Protein AF-A0A2M7BVE8-F1 (afdb_monomer)

Radius of gyration: 19.17 Å; Cα contacts (8 Å, |Δi|>4): 127; chains: 1; bounding box: 51×28×56 Å

Solvent-accessible surface area (backbone atoms only — not comparable to full-atom values): 8759 Å² total; per-residue (Å²): 106,73,66,56,52,38,54,80,71,64,69,61,58,61,70,46,79,44,84,39,74,42,45,89,81,48,66,81,43,46,50,38,41,102,54,90,64,41,73,49,75,43,73,74,51,83,72,73,92,52,62,68,60,46,51,49,52,51,44,51,51,53,50,51,34,49,74,70,66,50,56,73,62,78,89,48,74,38,80,62,52,72,66,64,45,48,72,75,34,61,54,66,66,50,48,55,52,27,62,77,67,55,34,77,82,77,46,80,55,70,64,74,72,26,40,73,83,75,80,85,73,81,57,64,65,61,52,51,53,49,58,71,67,57,71,73,77,83,82,130

Secondary structure (DSSP, 8-state):
-HHHHHHHHH---PEEEEEEPPPSS-TTSTT--SSS-EEEEEE-PPP-S-HHHHHHHHHHHHHHHHHTT----TTSPB-S-HHHHHHHTTHHHHHHHHHHTTHHHHS--HHHHHB--------HHHHHHHHHH-------

Structure (mmCIF, N/CA/C/O backbone):
data_AF-A0A2M7BVE8-F1
#
_entry.id   AF-A0A2M7BVE8-F1
#
loop_
_atom_site.group_PDB
_atom_site.id
_atom_site.type_symbol
_atom_site.label_atom_id
_atom_site.label_alt_id
_atom_site.label_comp_id
_atom_site.label_asym_id
_atom_site.label_entity_id
_atom_site.label_seq_id
_atom_site.pdbx_PDB_ins_code
_atom_site.Cartn_x
_atom_site.Cartn_y
_atom_site.Cartn_z
_atom_site.occupancy
_atom_site.B_iso_or_equiv
_atom_site.auth_seq_id
_atom_site.auth_comp_id
_atom_site.auth_asym_id
_atom_site.auth_atom_id
_atom_site.pdbx_PDB_model_num
ATOM 1 N N . MET A 1 1 ? 14.992 -9.827 0.006 1.00 86.44 1 MET A N 1
ATOM 2 C CA . MET A 1 1 ? 14.492 -8.505 0.464 1.00 86.44 1 MET A CA 1
ATOM 3 C C . MET A 1 1 ? 13.833 -7.796 -0.721 1.00 86.44 1 MET A C 1
ATOM 5 O O . MET A 1 1 ? 14.126 -8.174 -1.848 1.00 86.44 1 MET A O 1
ATOM 9 N N . LEU A 1 2 ? 12.948 -6.812 -0.510 1.00 92.75 2 LEU A N 1
ATOM 10 C CA . LEU A 1 2 ? 12.303 -6.084 -1.619 1.00 92.75 2 LEU A CA 1
ATOM 11 C C . LEU A 1 2 ? 13.318 -5.343 -2.509 1.00 92.75 2 LEU A C 1
ATOM 13 O O . LEU A 1 2 ? 13.160 -5.334 -3.722 1.00 92.75 2 LEU A O 1
ATOM 17 N N . SER A 1 3 ? 14.375 -4.773 -1.923 1.00 92.69 3 SER A N 1
ATOM 18 C CA . SER A 1 3 ? 15.455 -4.109 -2.666 1.00 92.69 3 SER A CA 1
ATOM 19 C C . SER A 1 3 ? 16.164 -5.052 -3.640 1.00 92.69 3 SER A C 1
ATOM 21 O O . SER A 1 3 ? 16.310 -4.689 -4.799 1.00 92.69 3 SER A O 1
ATOM 23 N N . SER A 1 4 ? 16.522 -6.268 -3.206 1.00 93.44 4 SER A N 1
ATOM 24 C CA . SER A 1 4 ? 17.124 -7.291 -4.077 1.00 93.44 4 SER A CA 1
ATOM 25 C C . SER A 1 4 ? 16.207 -7.637 -5.246 1.00 93.44 4 SER A C 1
ATOM 27 O O . SER A 1 4 ? 16.635 -7.618 -6.385 1.00 93.44 4 SER A O 1
ATOM 29 N N . PHE A 1 5 ? 14.910 -7.840 -4.985 1.00 95.44 5 PHE A N 1
ATOM 30 C CA . PHE A 1 5 ? 13.943 -8.095 -6.054 1.00 95.44 5 PHE A CA 1
ATOM 31 C C . PHE A 1 5 ? 13.901 -6.953 -7.078 1.00 95.44 5 PHE A C 1
ATOM 33 O O . PHE A 1 5 ? 13.881 -7.208 -8.278 1.00 95.44 5 PHE A O 1
ATOM 40 N N . ILE A 1 6 ? 13.888 -5.696 -6.622 1.00 94.81 6 ILE A N 1
ATOM 41 C CA . ILE A 1 6 ? 13.876 -4.535 -7.521 1.00 94.81 6 ILE A CA 1
ATOM 42 C C . ILE A 1 6 ? 15.168 -4.463 -8.341 1.00 94.81 6 ILE A C 1
ATOM 44 O O . ILE A 1 6 ? 15.092 -4.138 -9.529 1.00 94.81 6 ILE A O 1
ATOM 48 N N . ASP A 1 7 ? 16.317 -4.757 -7.728 1.00 94.31 7 ASP A N 1
ATOM 49 C CA . ASP A 1 7 ? 17.598 -4.827 -8.428 1.00 94.31 7 ASP A CA 1
ATOM 50 C C . ASP A 1 7 ? 17.572 -5.918 -9.496 1.00 94.31 7 ASP A C 1
ATOM 52 O O . ASP A 1 7 ? 17.745 -5.601 -10.663 1.00 94.31 7 ASP A O 1
ATOM 56 N N . ASP A 1 8 ? 17.225 -7.152 -9.131 1.00 95.19 8 ASP A N 1
ATOM 57 C CA . ASP A 1 8 ? 17.286 -8.324 -10.012 1.00 95.19 8 ASP A CA 1
ATOM 58 C C . ASP A 1 8 ? 16.286 -8.275 -11.179 1.00 95.19 8 ASP A C 1
ATOM 60 O O . ASP A 1 8 ? 16.527 -8.867 -12.229 1.00 95.19 8 ASP A O 1
ATOM 64 N N . THR A 1 9 ? 15.133 -7.618 -10.999 1.00 93.00 9 THR A N 1
ATOM 65 C CA . THR A 1 9 ? 14.016 -7.706 -11.963 1.00 93.00 9 THR A CA 1
ATOM 66 C C . THR A 1 9 ? 13.715 -6.403 -12.691 1.00 93.00 9 THR A C 1
ATOM 68 O O . THR A 1 9 ? 13.403 -6.412 -13.883 1.00 93.00 9 THR A O 1
ATOM 71 N N . LEU A 1 10 ? 13.771 -5.264 -11.998 1.00 91.00 10 LEU A N 1
ATOM 72 C CA . LEU A 1 10 ? 13.302 -3.989 -12.544 1.00 91.00 10 LEU A CA 1
ATOM 73 C C . LEU A 1 10 ? 14.457 -3.054 -12.917 1.00 91.00 10 LEU A C 1
ATOM 75 O O . LEU A 1 10 ? 14.257 -2.161 -13.754 1.00 91.00 10 LEU A O 1
ATOM 79 N N . HIS A 1 11 ? 15.629 -3.217 -12.290 1.00 92.56 11 HIS A N 1
ATOM 80 C CA . HIS A 1 11 ? 16.801 -2.344 -12.420 1.00 92.56 11 HIS A CA 1
ATOM 81 C C . HIS A 1 11 ? 16.421 -0.848 -12.341 1.00 92.56 11 HIS A C 1
ATOM 83 O O . HIS A 1 11 ? 16.841 -0.005 -13.150 1.00 92.56 11 HIS A O 1
ATOM 89 N N . LYS A 1 12 ? 15.525 -0.506 -11.401 1.00 91.19 12 LYS A N 1
ATOM 90 C CA . LYS A 1 12 ? 14.996 0.855 -11.224 1.00 91.19 12 LYS A CA 1
ATOM 91 C C . LYS A 1 12 ? 15.671 1.548 -10.055 1.00 91.19 12 LYS A C 1
ATOM 93 O O . LYS A 1 12 ? 15.571 1.122 -8.915 1.00 91.19 12 LYS A O 1
ATOM 98 N N . TYR A 1 13 ? 16.263 2.691 -10.375 1.00 93.38 13 TYR A N 1
ATOM 99 C CA . TYR A 1 13 ? 17.031 3.519 -9.460 1.00 93.38 13 TYR A CA 1
ATOM 100 C C . TYR A 1 13 ? 16.726 5.001 -9.689 1.00 93.38 13 TYR A C 1
ATOM 102 O O . TYR A 1 13 ? 16.386 5.369 -10.822 1.00 93.38 13 TYR A O 1
ATOM 110 N N . PRO A 1 14 ? 16.875 5.859 -8.665 1.00 95.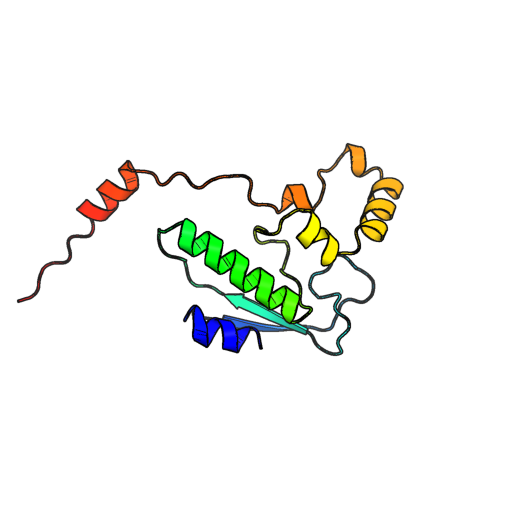06 14 PRO A N 1
ATOM 111 C CA . PRO A 1 14 ? 17.324 5.546 -7.299 1.00 95.06 14 PRO A CA 1
ATOM 112 C C . PRO A 1 14 ? 16.235 4.906 -6.415 1.00 95.06 14 PRO A C 1
ATOM 114 O O . PRO A 1 14 ? 15.041 5.021 -6.715 1.00 95.06 14 PRO A O 1
ATOM 117 N N . LEU A 1 15 ? 16.669 4.256 -5.323 1.00 95.00 15 LEU A N 1
ATOM 118 C CA . LEU A 1 15 ? 15.805 3.716 -4.266 1.00 95.00 15 LEU A CA 1
ATOM 119 C C . LEU A 1 15 ? 15.840 4.611 -3.017 1.00 95.00 15 LEU A C 1
ATOM 121 O O . LEU A 1 15 ? 16.912 4.999 -2.562 1.00 95.00 15 LEU A O 1
ATOM 125 N N . TRP A 1 16 ? 14.670 4.900 -2.447 1.00 94.38 16 TRP A N 1
ATOM 126 C CA . TRP A 1 16 ? 14.523 5.440 -1.092 1.00 94.38 16 TRP A CA 1
ATOM 127 C C . TRP A 1 16 ? 14.524 4.291 -0.095 1.00 94.38 16 TRP A C 1
ATOM 129 O O . TRP A 1 16 ? 13.766 3.343 -0.292 1.00 94.38 16 TRP A O 1
ATOM 139 N N . LEU A 1 17 ? 15.310 4.389 0.975 1.00 95.50 17 LEU A N 1
ATOM 140 C CA . LEU A 1 17 ? 15.314 3.431 2.078 1.00 95.50 17 LEU A CA 1
ATOM 14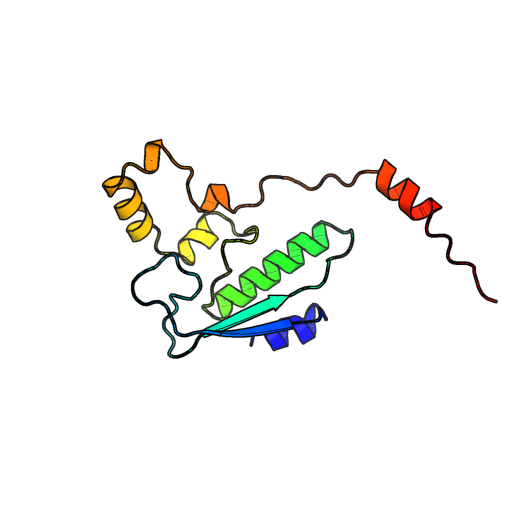1 C C . LEU A 1 17 ? 15.196 4.204 3.391 1.00 95.50 17 LEU A C 1
ATOM 143 O O . LEU A 1 17 ? 16.079 4.988 3.732 1.00 95.50 17 LEU A O 1
ATOM 147 N N . CYS A 1 18 ? 14.104 3.995 4.121 1.00 95.88 18 CYS A N 1
ATOM 148 C CA . CYS A 1 18 ? 13.857 4.659 5.396 1.00 95.88 18 CYS A CA 1
ATOM 149 C C . CYS A 1 18 ? 13.426 3.636 6.457 1.00 95.88 18 CYS A C 1
ATOM 151 O O . CYS A 1 18 ? 12.332 3.071 6.352 1.00 95.88 18 CYS A O 1
ATOM 153 N N . PRO A 1 19 ? 14.269 3.375 7.472 1.00 95.50 19 PRO A N 1
ATOM 154 C CA . PRO A 1 19 ? 13.882 2.572 8.621 1.00 95.50 19 PRO A CA 1
ATOM 155 C C . PRO A 1 19 ? 12.777 3.276 9.411 1.00 95.50 19 PRO A C 1
ATOM 157 O O . PRO A 1 19 ? 12.881 4.461 9.719 1.00 95.50 19 PRO A O 1
ATOM 160 N N . LEU A 1 20 ? 11.733 2.537 9.769 1.00 94.56 20 LEU A N 1
ATOM 161 C CA . LEU A 1 20 ? 10.587 3.023 10.525 1.00 94.56 20 LEU A CA 1
ATOM 162 C C . LEU A 1 20 ? 10.279 2.073 11.678 1.00 94.56 20 LEU A C 1
ATOM 164 O O . LEU A 1 20 ? 10.282 0.846 11.518 1.00 94.56 20 LEU A O 1
ATOM 168 N N . LEU A 1 21 ? 9.923 2.647 12.824 1.00 93.69 21 LEU A N 1
ATOM 169 C CA . LEU A 1 21 ? 9.293 1.882 13.891 1.00 93.69 21 LEU A CA 1
ATOM 170 C C . LEU A 1 21 ? 7.878 1.461 13.460 1.00 93.69 21 LEU A C 1
ATOM 172 O O . LEU A 1 21 ? 7.175 2.243 12.808 1.00 93.69 21 LEU A O 1
ATOM 176 N N . PRO A 1 22 ? 7.451 0.234 13.795 1.00 93.12 22 PRO A N 1
ATOM 177 C CA . PRO A 1 22 ? 6.122 -0.257 13.460 1.00 93.12 22 PRO A CA 1
ATOM 178 C C . PRO A 1 22 ? 5.033 0.527 14.207 1.00 93.12 22 PRO A C 1
ATOM 180 O O . PRO A 1 22 ? 5.164 0.841 15.395 1.00 93.12 22 PRO A O 1
ATOM 183 N N . ALA A 1 23 ? 3.924 0.811 13.527 1.00 91.19 23 ALA A N 1
ATOM 184 C CA . ALA A 1 23 ? 2.743 1.374 14.174 1.00 91.19 23 ALA A CA 1
ATOM 185 C C . ALA A 1 23 ? 2.020 0.296 15.000 1.00 91.19 23 ALA A C 1
ATOM 187 O O . ALA A 1 23 ? 1.904 -0.849 14.569 1.00 91.19 23 ALA A O 1
ATOM 188 N N . LYS A 1 24 ? 1.509 0.670 16.180 1.00 85.69 24 LYS A N 1
ATOM 189 C CA . LYS A 1 24 ? 0.845 -0.270 17.105 1.00 85.69 24 LYS A CA 1
ATOM 190 C C . LYS A 1 24 ? -0.683 -0.244 17.028 1.00 85.69 24 LYS A C 1
ATOM 192 O O . LYS A 1 24 ? -1.312 -1.289 17.127 1.00 85.69 24 LYS A O 1
ATOM 197 N N . ASN A 1 25 ? -1.269 0.941 16.849 1.00 84.62 25 ASN A N 1
ATOM 198 C CA . ASN A 1 25 ? -2.713 1.147 17.033 1.00 84.62 25 ASN A CA 1
ATOM 199 C C . ASN A 1 25 ? -3.475 1.408 15.726 1.00 84.62 25 ASN A C 1
ATOM 201 O O . ASN A 1 25 ? -4.681 1.182 15.668 1.00 84.62 25 ASN A O 1
ATOM 205 N N . ASP A 1 26 ? -2.790 1.880 14.683 1.00 87.25 26 ASP A N 1
ATOM 206 C CA . ASP A 1 26 ? -3.401 2.146 13.382 1.00 87.25 26 ASP A CA 1
ATOM 207 C C . ASP A 1 26 ? -3.244 0.929 12.469 1.00 87.25 26 ASP A C 1
ATOM 209 O O . ASP A 1 26 ? -2.239 0.787 11.770 1.00 87.25 26 ASP A O 1
ATOM 213 N N . LYS A 1 27 ? -4.244 0.042 12.479 1.00 90.81 27 LYS A N 1
ATOM 214 C CA . LYS A 1 27 ? -4.213 -1.206 11.704 1.00 90.81 27 LYS A CA 1
ATOM 215 C C . LYS A 1 27 ? -4.262 -0.993 10.191 1.00 90.81 27 LYS A C 1
ATOM 217 O O . LYS A 1 27 ? -3.891 -1.916 9.461 1.00 90.81 27 LYS A O 1
ATOM 222 N N . LEU A 1 28 ? -4.679 0.184 9.716 1.00 91.25 28 LEU A N 1
ATOM 223 C CA . LEU A 1 28 ? -4.613 0.547 8.297 1.00 91.25 28 LEU A CA 1
ATOM 224 C C . LEU A 1 28 ? -3.249 1.111 7.897 1.00 91.25 28 LEU A C 1
ATOM 226 O O . LEU A 1 28 ? -2.933 1.144 6.705 1.00 91.25 28 LEU A O 1
ATOM 230 N N . SER A 1 29 ? -2.422 1.516 8.863 1.00 91.88 29 SER A N 1
ATOM 231 C CA . SER A 1 29 ? -1.111 2.055 8.544 1.00 91.88 29 SER A CA 1
ATOM 232 C C . SER A 1 29 ? -0.243 1.015 7.811 1.00 91.88 29 SER A C 1
ATOM 234 O O . SER A 1 29 ? -0.158 -0.149 8.235 1.00 91.88 29 SER A O 1
ATOM 236 N N . PRO A 1 30 ? 0.465 1.407 6.734 1.00 91.94 30 PRO A N 1
ATOM 237 C CA . PRO 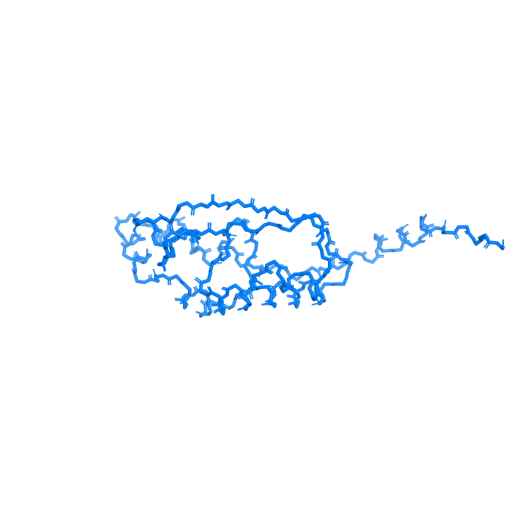A 1 30 ? 1.383 0.524 6.018 1.00 91.94 30 PRO A CA 1
ATOM 238 C C . PRO A 1 30 ? 2.529 -0.012 6.887 1.00 91.94 30 PRO A C 1
ATOM 240 O O . PRO A 1 30 ? 3.020 -1.105 6.633 1.00 91.94 30 PRO A O 1
ATOM 243 N N . ASN A 1 31 ? 2.944 0.715 7.930 1.00 93.12 31 ASN A N 1
ATOM 244 C CA . ASN A 1 31 ? 3.963 0.249 8.877 1.00 93.12 31 ASN A CA 1
ATOM 245 C C . ASN A 1 31 ? 3.377 -0.480 10.102 1.00 93.12 31 ASN A C 1
ATOM 247 O O . ASN A 1 31 ? 4.135 -0.819 11.008 1.00 93.12 31 ASN A O 1
ATOM 251 N N . CYS A 1 32 ? 2.065 -0.736 10.174 1.00 93.81 32 CYS A N 1
ATOM 252 C CA . CYS A 1 32 ? 1.487 -1.607 11.205 1.00 93.81 32 CYS A CA 1
ATOM 253 C C . CYS A 1 32 ? 1.723 -3.077 10.835 1.00 93.81 32 CYS A C 1
ATOM 255 O O . CYS A 1 32 ? 0.842 -3.785 10.353 1.00 93.81 32 CYS A O 1
ATOM 257 N N . ILE A 1 33 ? 2.973 -3.505 10.988 1.00 91.88 33 ILE A N 1
ATOM 258 C CA . ILE A 1 33 ? 3.464 -4.842 10.659 1.00 91.88 33 ILE A CA 1
ATOM 259 C C . ILE A 1 33 ? 4.060 -5.435 11.934 1.00 91.88 33 ILE A C 1
ATOM 261 O O . ILE A 1 33 ? 4.744 -4.737 12.682 1.00 91.88 33 ILE A O 1
ATOM 265 N N . ASN A 1 34 ? 3.822 -6.726 12.174 1.00 90.88 34 ASN A N 1
ATOM 266 C CA . ASN A 1 34 ? 4.378 -7.444 13.319 1.00 90.88 34 ASN A CA 1
ATOM 267 C C . ASN A 1 34 ? 5.884 -7.714 13.123 1.00 90.88 34 ASN A C 1
ATOM 269 O O . ASN A 1 34 ? 6.287 -8.789 12.681 1.00 90.88 34 ASN A O 1
ATOM 273 N N . SER A 1 35 ? 6.702 -6.700 13.390 1.00 91.50 35 SER A N 1
ATOM 274 C CA . SER A 1 35 ? 8.165 -6.710 13.310 1.00 91.50 35 SER A CA 1
ATOM 275 C C . SER A 1 35 ? 8.726 -5.724 14.335 1.00 91.50 35 SER A C 1
ATOM 277 O O . SER A 1 35 ? 8.009 -4.835 14.772 1.00 91.50 35 SER A O 1
ATOM 279 N N . ASN A 1 36 ? 10.010 -5.821 14.682 1.00 92.69 36 ASN A N 1
ATOM 280 C CA . ASN A 1 36 ? 10.684 -4.830 15.534 1.00 92.69 36 ASN A CA 1
ATOM 281 C C . ASN A 1 36 ? 11.144 -3.588 14.751 1.00 92.69 36 ASN A C 1
ATOM 283 O O . ASN A 1 36 ? 11.321 -2.515 15.322 1.00 92.69 36 ASN A O 1
ATOM 287 N N . LEU A 1 37 ? 11.331 -3.733 13.438 1.00 93.06 37 LEU A N 1
ATOM 288 C CA . LEU A 1 37 ? 11.748 -2.674 12.527 1.00 93.06 37 LEU A CA 1
ATOM 289 C C . LEU A 1 37 ? 11.102 -2.909 11.161 1.00 93.06 37 LEU A C 1
ATOM 291 O O . LEU A 1 37 ? 11.020 -4.043 10.684 1.00 93.06 37 LEU A O 1
ATOM 295 N N . THR A 1 38 ? 10.656 -1.838 10.520 1.00 93.69 38 THR A N 1
ATOM 296 C CA . THR A 1 38 ? 10.129 -1.870 9.151 1.00 93.69 38 THR A CA 1
ATOM 297 C C . THR A 1 38 ? 10.991 -0.991 8.254 1.00 93.69 38 THR A C 1
ATOM 299 O O . THR A 1 38 ? 11.607 -0.040 8.723 1.00 93.69 38 THR A O 1
ATOM 302 N N . MET A 1 39 ? 11.071 -1.313 6.964 1.00 94.94 39 MET A N 1
ATOM 303 C CA . MET A 1 39 ? 11.801 -0.510 5.983 1.00 94.94 39 MET A CA 1
ATOM 304 C C . MET A 1 39 ? 10.812 0.023 4.955 1.00 94.94 39 MET A C 1
ATOM 306 O O . MET A 1 39 ? 10.172 -0.755 4.246 1.00 94.94 39 MET A O 1
ATOM 310 N N . ASN A 1 40 ? 10.692 1.342 4.855 1.00 95.06 40 ASN A N 1
ATOM 311 C CA . ASN A 1 40 ? 9.988 1.976 3.755 1.00 95.06 40 ASN A CA 1
ATOM 312 C C . ASN A 1 40 ? 10.911 2.044 2.534 1.00 95.06 40 ASN A C 1
ATOM 314 O O . ASN A 1 40 ? 11.998 2.617 2.607 1.00 95.06 40 ASN A O 1
ATOM 318 N N . VAL A 1 41 ? 10.463 1.448 1.427 1.00 95.56 41 VAL A N 1
ATOM 319 C CA . VAL A 1 41 ? 11.201 1.401 0.162 1.00 95.56 41 VAL A CA 1
ATOM 320 C C . VAL A 1 41 ? 10.434 2.182 -0.900 1.00 95.56 41 VAL A C 1
ATOM 322 O O . VAL A 1 41 ? 9.275 1.871 -1.178 1.00 95.56 41 VAL A O 1
ATOM 325 N N . GLY A 1 42 ? 11.072 3.187 -1.496 1.00 94.12 42 GLY A N 1
ATOM 326 C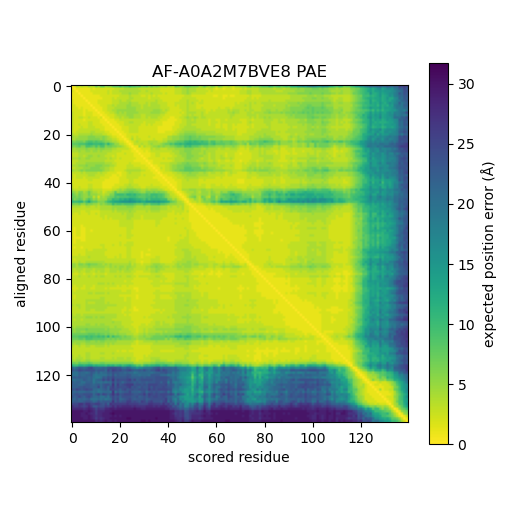 CA . GLY A 1 42 ? 10.512 3.991 -2.589 1.00 94.12 42 GLY A CA 1
ATOM 327 C C . GLY A 1 42 ? 11.313 3.835 -3.880 1.00 94.12 42 GLY A C 1
ATOM 328 O O . GLY A 1 42 ? 12.528 3.672 -3.837 1.00 94.12 42 GLY A O 1
ATOM 329 N N . ILE A 1 43 ? 10.641 3.897 -5.031 1.00 93.00 43 ILE A N 1
ATOM 330 C CA . ILE A 1 43 ? 11.255 3.768 -6.363 1.00 93.00 43 ILE A CA 1
ATOM 331 C C . ILE A 1 43 ? 10.941 5.042 -7.157 1.00 93.00 43 ILE A C 1
ATOM 333 O O . ILE A 1 43 ? 9.773 5.325 -7.412 1.00 93.00 43 ILE A O 1
ATOM 337 N N . TYR A 1 44 ? 11.958 5.805 -7.576 1.00 86.38 44 TYR A N 1
ATOM 338 C CA . TYR A 1 44 ? 11.757 7.127 -8.210 1.00 86.38 44 TYR A CA 1
ATOM 339 C C . TYR A 1 44 ? 11.827 7.142 -9.742 1.00 86.38 44 TYR A C 1
ATOM 341 O O . TYR A 1 44 ? 11.772 8.203 -10.366 1.00 86.38 44 TYR A O 1
ATOM 349 N N . LYS A 1 45 ? 11.964 5.983 -10.388 1.00 86.69 45 LYS A N 1
ATOM 350 C CA . LYS A 1 45 ? 12.139 5.923 -11.842 1.00 86.69 45 LYS A CA 1
ATOM 351 C C . LYS A 1 45 ? 10.807 5.784 -12.568 1.00 86.69 45 LYS A C 1
ATOM 353 O O . LYS A 1 45 ? 9.997 4.920 -12.245 1.00 86.69 45 LYS A O 1
ATOM 358 N N . LYS A 1 46 ? 10.623 6.585 -13.622 1.00 81.44 46 LYS A N 1
ATOM 359 C CA . LYS A 1 46 ? 9.489 6.434 -14.541 1.00 81.44 46 LYS A CA 1
ATOM 360 C C . LYS A 1 46 ? 9.530 5.058 -15.211 1.00 81.44 46 LYS A C 1
ATOM 362 O O . LYS A 1 46 ? 10.583 4.590 -15.659 1.00 81.44 46 LYS A O 1
ATOM 367 N N . PHE A 1 47 ? 8.366 4.432 -15.309 1.00 80.69 47 PHE A N 1
ATOM 368 C CA . PHE A 1 47 ? 8.169 3.312 -16.217 1.00 80.69 47 PHE A CA 1
ATOM 369 C C . PHE A 1 47 ? 7.998 3.841 -17.645 1.00 80.69 47 PHE A C 1
ATOM 371 O O . PHE A 1 47 ? 7.587 4.983 -17.848 1.00 80.69 47 PHE A O 1
ATOM 378 N N . GLY A 1 48 ? 8.401 3.035 -18.630 1.00 78.88 48 GLY A N 1
ATOM 379 C CA . GLY A 1 48 ? 8.260 3.394 -20.041 1.00 78.88 48 GLY A CA 1
ATOM 380 C C . GLY A 1 48 ? 6.792 3.488 -20.470 1.00 78.88 48 GLY A C 1
ATOM 381 O O . GLY A 1 48 ? 5.880 3.246 -19.687 1.00 78.88 48 GLY A O 1
ATOM 382 N N . HIS A 1 49 ? 6.557 3.794 -21.745 1.00 77.69 49 HIS A N 1
ATOM 383 C CA . HIS A 1 49 ? 5.207 4.024 -22.279 1.00 77.69 49 HIS A CA 1
ATOM 384 C C . HIS A 1 49 ? 4.346 2.755 -22.446 1.00 77.69 49 HIS A C 1
ATOM 386 O O . HIS A 1 49 ? 3.181 2.855 -22.824 1.00 77.69 49 HIS A O 1
ATOM 392 N N . ASN A 1 50 ? 4.889 1.562 -22.174 1.00 86.06 50 ASN A N 1
ATOM 393 C CA . ASN A 1 50 ? 4.132 0.315 -22.240 1.00 86.06 50 ASN A CA 1
ATOM 394 C C . ASN A 1 50 ? 3.316 0.117 -20.952 1.00 86.06 50 ASN A C 1
ATOM 396 O O . ASN A 1 50 ? 3.851 -0.258 -19.907 1.00 86.06 50 ASN A O 1
ATOM 400 N N . TYR A 1 51 ? 2.006 0.345 -21.058 1.00 84.75 51 TYR A N 1
ATOM 401 C CA . TYR A 1 51 ? 1.070 0.205 -19.946 1.00 84.75 51 TYR A CA 1
ATOM 402 C C . TYR A 1 51 ? 0.996 -1.221 -19.385 1.00 84.75 51 TYR A C 1
ATOM 404 O O . TYR A 1 51 ? 0.942 -1.377 -18.170 1.00 84.75 51 TYR A O 1
ATOM 412 N N . LEU A 1 52 ? 1.035 -2.257 -20.231 1.00 88.00 52 LEU A N 1
ATOM 413 C CA . LEU A 1 52 ? 0.957 -3.646 -19.766 1.00 88.00 52 LEU A CA 1
ATOM 414 C C . LEU A 1 52 ? 2.181 -4.020 -18.926 1.00 88.00 52 LEU A C 1
ATOM 416 O O . LEU A 1 52 ? 2.030 -4.599 -17.857 1.00 88.00 52 LEU A O 1
ATOM 420 N N . HIS A 1 53 ? 3.380 -3.609 -19.349 1.00 89.12 53 HIS A N 1
ATOM 421 C CA . HIS A 1 53 ? 4.591 -3.780 -18.538 1.00 89.12 53 HIS A CA 1
ATOM 422 C C . HIS A 1 53 ? 4.527 -2.995 -17.225 1.00 89.12 53 HIS A C 1
ATOM 424 O O . HIS A 1 53 ? 4.969 -3.488 -16.193 1.00 89.12 53 HIS A O 1
ATOM 430 N N . PHE A 1 54 ? 3.987 -1.774 -17.244 1.00 89.19 54 PHE A N 1
ATOM 431 C CA . PHE A 1 54 ? 3.817 -0.978 -16.028 1.00 89.19 54 PHE A CA 1
ATOM 432 C C . PHE A 1 54 ? 2.838 -1.628 -15.043 1.00 89.19 54 PHE A C 1
ATOM 434 O O . PHE A 1 54 ? 3.124 -1.695 -13.847 1.00 89.19 54 PHE A O 1
ATOM 441 N N . LEU A 1 55 ? 1.707 -2.124 -15.546 1.00 90.62 55 LEU A N 1
ATOM 442 C CA . LEU A 1 55 ? 0.716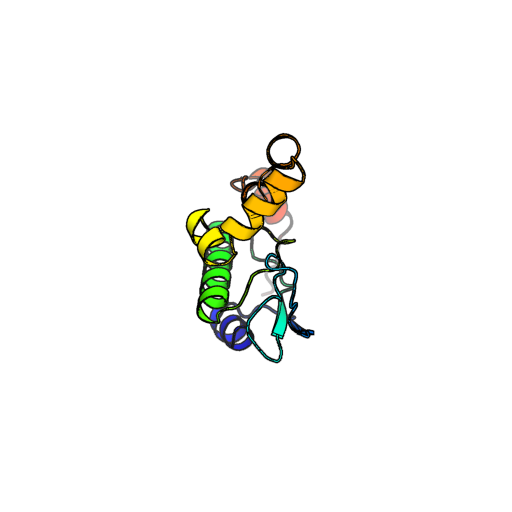 -2.856 -14.767 1.00 90.62 55 LEU A CA 1
ATOM 443 C C . LEU A 1 55 ? 1.331 -4.121 -14.160 1.00 90.62 55 LEU A C 1
ATOM 445 O O . LEU A 1 55 ? 1.245 -4.307 -12.947 1.00 90.62 55 LEU A O 1
ATOM 449 N N . GLN A 1 56 ? 1.997 -4.940 -14.979 1.00 92.19 56 GLN A N 1
ATOM 450 C CA . GLN A 1 56 ? 2.634 -6.173 -14.524 1.00 92.19 56 GLN A CA 1
ATOM 451 C C . GLN A 1 56 ? 3.699 -5.891 -13.461 1.00 92.19 56 GLN A C 1
ATOM 453 O O . GLN A 1 56 ? 3.655 -6.481 -12.392 1.00 92.19 56 GLN A O 1
ATOM 458 N N . ALA A 1 57 ? 4.572 -4.905 -13.678 1.00 92.75 57 ALA A N 1
ATOM 459 C CA . ALA A 1 57 ? 5.593 -4.549 -12.696 1.00 92.75 57 ALA A CA 1
ATOM 460 C C . ALA A 1 57 ? 4.995 -4.090 -11.356 1.00 92.75 57 ALA A C 1
ATOM 462 O O . ALA A 1 57 ? 5.523 -4.425 -10.298 1.00 92.75 57 ALA A O 1
ATOM 463 N N . ASN A 1 58 ? 3.887 -3.337 -11.372 1.00 93.69 58 ASN A N 1
ATOM 464 C CA . ASN A 1 58 ? 3.204 -2.971 -10.130 1.00 93.69 58 ASN A CA 1
ATOM 465 C C . ASN A 1 58 ? 2.613 -4.195 -9.428 1.00 93.69 58 ASN A C 1
ATOM 467 O O . ASN A 1 58 ? 2.773 -4.307 -8.215 1.00 93.69 58 ASN A O 1
ATOM 471 N N . ARG A 1 59 ? 1.971 -5.104 -10.174 1.00 94.62 59 ARG A N 1
ATOM 472 C CA . ARG A 1 59 ? 1.437 -6.367 -9.643 1.00 94.62 59 ARG A CA 1
ATOM 473 C C . ARG A 1 59 ? 2.552 -7.230 -9.045 1.00 94.62 59 ARG A C 1
ATOM 475 O O . ARG A 1 59 ? 2.389 -7.738 -7.942 1.00 94.62 59 ARG A O 1
ATOM 482 N N . ASP A 1 60 ? 3.699 -7.336 -9.710 1.00 95.25 60 ASP A N 1
ATOM 483 C CA . ASP A 1 60 ? 4.842 -8.122 -9.234 1.00 95.25 60 ASP A CA 1
ATOM 484 C C . ASP A 1 60 ? 5.435 -7.535 -7.945 1.00 95.25 60 ASP A C 1
ATOM 486 O O . ASP A 1 60 ? 5.685 -8.266 -6.985 1.00 95.25 60 ASP A O 1
ATOM 490 N N . ILE A 1 61 ? 5.589 -6.205 -7.874 1.00 95.19 61 ILE A N 1
ATOM 491 C CA . ILE A 1 61 ? 6.000 -5.514 -6.641 1.00 95.19 61 ILE A CA 1
ATOM 492 C C . ILE A 1 61 ? 4.988 -5.783 -5.525 1.00 95.19 61 ILE A C 1
ATOM 494 O O . ILE A 1 61 ? 5.371 -6.113 -4.406 1.00 95.19 61 ILE A O 1
ATOM 498 N N . GLU A 1 62 ? 3.697 -5.636 -5.809 1.00 95.75 62 GLU A N 1
ATOM 499 C CA . GLU A 1 62 ? 2.614 -5.839 -4.850 1.00 95.75 62 GLU A CA 1
ATOM 500 C C . GLU A 1 62 ? 2.568 -7.272 -4.305 1.00 95.75 62 GLU A C 1
ATOM 502 O O . GLU A 1 62 ? 2.428 -7.461 -3.091 1.00 95.75 62 GLU A O 1
ATOM 507 N N . HIS A 1 63 ? 2.754 -8.267 -5.174 1.00 95.88 63 HIS A N 1
ATOM 508 C CA . HIS A 1 63 ? 2.890 -9.669 -4.794 1.00 95.88 63 HIS A CA 1
ATOM 509 C C . HIS A 1 63 ? 4.139 -9.900 -3.943 1.00 95.88 63 HIS A C 1
ATOM 511 O O . HIS A 1 63 ? 4.033 -10.531 -2.890 1.00 95.88 63 HIS A O 1
ATOM 517 N N . LYS A 1 64 ? 5.295 -9.342 -4.329 1.00 96.62 64 LYS A N 1
ATOM 518 C CA . LYS A 1 64 ? 6.532 -9.494 -3.554 1.00 96.62 64 LYS A CA 1
ATOM 519 C C . LYS A 1 64 ? 6.437 -8.843 -2.177 1.00 96.62 64 LYS A C 1
ATOM 521 O O . LYS A 1 64 ? 6.906 -9.405 -1.190 1.00 96.62 64 LYS A O 1
ATOM 526 N N . VAL A 1 65 ? 5.810 -7.672 -2.085 1.00 95.81 65 VAL A N 1
ATOM 527 C CA . VAL A 1 65 ? 5.540 -6.995 -0.809 1.00 95.81 65 VAL A CA 1
ATOM 528 C C . VAL A 1 65 ? 4.670 -7.877 0.085 1.00 95.81 65 VAL A C 1
ATOM 530 O O . VAL A 1 65 ? 5.010 -8.058 1.253 1.00 95.81 65 VAL A O 1
ATOM 533 N N . ARG A 1 66 ? 3.604 -8.478 -0.461 1.00 94.31 66 ARG A N 1
ATOM 534 C CA . ARG A 1 66 ? 2.728 -9.396 0.283 1.00 94.31 66 ARG A CA 1
ATOM 535 C C . ARG A 1 66 ? 3.458 -10.666 0.734 1.00 94.31 66 ARG A C 1
ATOM 537 O O . ARG A 1 66 ? 3.316 -11.054 1.889 1.00 94.31 66 ARG A O 1
ATOM 544 N N . GLU A 1 67 ? 4.275 -11.274 -0.128 1.00 95.19 67 GLU A N 1
ATOM 545 C CA . GLU A 1 67 ? 5.121 -12.438 0.200 1.00 95.19 67 GLU A CA 1
ATOM 546 C C . GLU A 1 67 ? 6.038 -12.145 1.398 1.00 95.19 67 GLU A C 1
ATOM 548 O O . GLU A 1 67 ? 6.181 -12.959 2.308 1.00 95.19 67 GLU A O 1
ATOM 553 N N . LEU A 1 68 ? 6.599 -10.934 1.445 1.00 94.88 68 LEU A N 1
ATOM 554 C CA . LEU A 1 68 ? 7.447 -10.457 2.538 1.00 94.88 68 LEU A CA 1
ATOM 555 C C . LEU A 1 68 ? 6.658 -9.992 3.776 1.00 94.88 68 LEU A C 1
ATOM 557 O O . LEU A 1 68 ? 7.253 -9.414 4.686 1.00 94.88 68 LEU A O 1
ATOM 561 N N . ARG A 1 69 ? 5.334 -10.211 3.818 1.00 93.75 69 ARG A N 1
ATOM 562 C CA . ARG A 1 69 ? 4.415 -9.720 4.866 1.00 93.75 69 ARG A CA 1
ATOM 563 C C . ARG A 1 69 ? 4.488 -8.199 5.069 1.00 93.75 69 ARG A C 1
ATOM 565 O O . ARG A 1 69 ? 4.216 -7.688 6.155 1.00 93.75 69 ARG A O 1
ATOM 572 N N . GLY A 1 70 ? 4.884 -7.479 4.024 1.00 94.50 70 GLY A N 1
ATOM 573 C CA . GLY A 1 70 ? 4.895 -6.026 3.968 1.00 94.50 70 GLY A CA 1
ATOM 574 C C . GLY A 1 70 ? 3.554 -5.464 3.505 1.00 94.50 70 GLY A C 1
ATOM 575 O O . GLY A 1 70 ? 2.619 -6.196 3.180 1.00 94.50 70 GLY A O 1
ATOM 576 N N . ARG A 1 71 ? 3.471 -4.134 3.441 1.00 94.75 71 ARG A N 1
ATOM 577 C CA . ARG A 1 71 ? 2.290 -3.418 2.947 1.00 94.75 71 ARG A CA 1
ATOM 578 C C . ARG A 1 71 ? 2.704 -2.294 2.014 1.00 94.75 71 ARG A C 1
ATOM 580 O O . ARG A 1 71 ? 3.713 -1.625 2.241 1.00 94.75 71 ARG A O 1
ATOM 587 N N . LYS A 1 72 ? 1.906 -2.064 0.973 1.00 94.19 72 LYS A N 1
ATOM 588 C CA . LYS A 1 72 ? 2.080 -0.918 0.081 1.00 94.19 72 LYS A CA 1
ATOM 589 C C . LYS A 1 72 ? 1.561 0.348 0.760 1.00 94.19 72 LYS A C 1
ATOM 591 O O . LYS A 1 72 ? 0.566 0.324 1.480 1.00 94.19 72 LYS A O 1
ATOM 596 N N . VAL A 1 73 ? 2.239 1.471 0.536 1.00 93.38 73 VAL A N 1
ATOM 597 C CA . VAL A 1 73 ? 1.781 2.759 1.065 1.00 93.38 73 VAL A CA 1
ATOM 598 C C . VAL A 1 73 ? 0.616 3.266 0.216 1.00 93.38 73 VAL A C 1
ATOM 600 O O . VAL A 1 73 ? 0.756 3.450 -0.991 1.00 93.38 73 VAL A O 1
ATOM 603 N N . LEU A 1 74 ? -0.523 3.522 0.860 1.00 92.00 74 LEU A N 1
ATOM 604 C CA . LEU A 1 74 ? -1.809 3.824 0.217 1.00 92.00 74 LEU A CA 1
ATOM 605 C C . LEU A 1 74 ? -1.934 5.250 -0.360 1.00 92.00 74 LEU A C 1
ATOM 607 O O . LEU A 1 74 ? -3.035 5.683 -0.687 1.00 92.00 74 LEU A O 1
ATOM 611 N N . TYR A 1 75 ? -0.827 5.992 -0.497 1.00 86.94 75 TYR A N 1
ATOM 612 C CA . TYR A 1 75 ? -0.809 7.212 -1.319 1.00 86.94 75 TYR A CA 1
ATOM 613 C C . TYR A 1 75 ? -0.699 6.881 -2.815 1.00 86.94 75 TYR A C 1
ATOM 615 O O . TYR A 1 75 ? -1.111 7.672 -3.659 1.00 86.94 75 TYR A O 1
ATOM 623 N N . ALA A 1 76 ? -0.102 5.731 -3.140 1.00 88.19 76 ALA A N 1
ATOM 624 C CA . ALA A 1 76 ? 0.056 5.257 -4.503 1.00 88.19 76 ALA A CA 1
ATOM 625 C C . ALA A 1 76 ? -1.140 4.390 -4.901 1.00 88.19 76 ALA A C 1
ATOM 627 O O . ALA A 1 76 ? -1.744 3.721 -4.063 1.00 88.19 76 ALA A O 1
ATOM 628 N N . HIS A 1 77 ? -1.427 4.349 -6.200 1.00 91.75 77 HIS A N 1
ATOM 629 C CA . HIS A 1 77 ? -2.456 3.471 -6.737 1.00 91.75 77 HIS A CA 1
ATOM 630 C C . HIS A 1 77 ? -2.213 2.003 -6.372 1.00 91.75 77 HIS A C 1
ATOM 632 O O . HIS A 1 77 ? -1.091 1.512 -6.520 1.00 91.75 77 HIS A O 1
ATOM 638 N N . ALA A 1 78 ? -3.271 1.307 -5.967 1.00 93.62 78 ALA A N 1
ATOM 639 C CA . ALA A 1 78 ? -3.285 -0.132 -5.740 1.00 93.62 78 ALA A CA 1
ATOM 640 C C . ALA A 1 78 ? -3.751 -0.876 -6.999 1.00 93.62 78 ALA A C 1
ATOM 642 O O . ALA A 1 78 ? -4.753 -0.500 -7.615 1.00 93.62 78 ALA A O 1
ATOM 643 N N . TYR A 1 79 ? -3.044 -1.950 -7.346 1.00 94.69 79 TYR A N 1
ATOM 644 C CA . TYR A 1 79 ? -3.401 -2.879 -8.424 1.00 94.69 79 TYR A CA 1
ATOM 645 C C . TYR A 1 79 ? -3.894 -4.229 -7.884 1.00 94.69 79 TYR A C 1
ATOM 647 O O . TYR A 1 79 ? -4.140 -5.163 -8.653 1.00 94.69 79 TYR A O 1
ATOM 655 N N . TYR A 1 80 ? -4.088 -4.318 -6.567 1.00 93.62 80 TYR A N 1
ATOM 656 C CA . TYR A 1 80 ? -4.778 -5.412 -5.904 1.00 93.62 80 TYR A CA 1
ATOM 657 C C . TYR A 1 80 ? -6.239 -5.495 -6.364 1.00 93.62 80 TYR A C 1
ATOM 659 O O . TYR A 1 80 ? -6.932 -4.485 -6.548 1.00 93.62 80 TYR A O 1
ATOM 667 N N . THR A 1 81 ? -6.747 -6.717 -6.471 1.00 93.94 81 THR A N 1
ATOM 668 C CA . THR A 1 81 ? -8.191 -6.94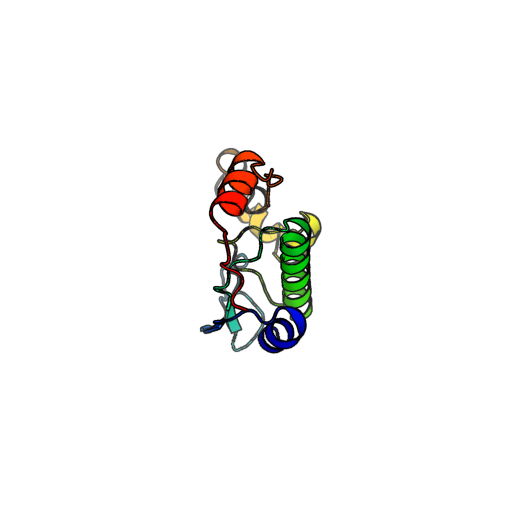9 -6.384 1.00 93.94 81 THR A CA 1
ATOM 669 C C . THR A 1 81 ? -8.693 -6.555 -4.991 1.00 93.94 81 THR A C 1
ATOM 671 O O . THR A 1 81 ? -7.908 -6.387 -4.053 1.00 93.94 81 THR A O 1
ATOM 674 N N . ARG A 1 82 ? -10.009 -6.381 -4.840 1.00 95.25 82 ARG A N 1
ATOM 675 C CA . ARG A 1 82 ? -10.602 -6.037 -3.540 1.00 95.25 82 ARG A CA 1
ATOM 676 C C . ARG A 1 82 ? -10.296 -7.101 -2.484 1.00 95.25 82 ARG A C 1
ATOM 678 O O . ARG A 1 82 ? -9.983 -6.748 -1.352 1.00 95.25 82 ARG A O 1
ATOM 685 N N . ASP A 1 83 ? -10.347 -8.370 -2.870 1.00 95.81 83 ASP A N 1
ATOM 686 C CA . ASP A 1 83 ? -10.106 -9.485 -1.955 1.00 95.81 83 ASP A CA 1
ATOM 687 C C . ASP A 1 83 ? -8.636 -9.519 -1.522 1.00 95.81 83 ASP A C 1
ATOM 689 O O . ASP A 1 83 ? -8.354 -9.506 -0.328 1.00 95.81 83 ASP A O 1
ATOM 693 N N . GLU A 1 84 ? -7.693 -9.403 -2.468 1.00 95.44 84 GLU A N 1
ATOM 694 C CA . GLU A 1 84 ? -6.256 -9.302 -2.156 1.00 95.44 84 GLU A CA 1
ATOM 695 C C . GLU A 1 84 ? -5.950 -8.112 -1.230 1.00 95.44 84 GLU A C 1
ATOM 697 O O . GLU A 1 84 ? -5.073 -8.200 -0.371 1.00 95.44 84 GLU A O 1
ATOM 702 N N . PHE A 1 85 ? -6.662 -6.992 -1.387 1.00 95.88 85 PHE A N 1
ATOM 703 C CA . PHE A 1 85 ? -6.513 -5.832 -0.512 1.00 95.88 85 PHE A CA 1
ATOM 704 C C . PHE A 1 85 ? -6.962 -6.148 0.921 1.00 95.88 85 PHE A C 1
ATOM 706 O O . PHE A 1 85 ? -6.238 -5.858 1.875 1.00 95.88 85 PHE A O 1
ATOM 713 N N . TRP A 1 86 ? -8.129 -6.771 1.091 1.00 95.88 86 TRP A N 1
ATOM 714 C CA . TRP A 1 86 ? -8.667 -7.108 2.413 1.00 95.88 86 TRP A CA 1
ATOM 715 C C . TRP A 1 86 ? -8.029 -8.342 3.061 1.00 95.88 86 TRP A C 1
ATOM 717 O O . TRP A 1 86 ? -8.203 -8.553 4.256 1.00 95.88 86 TRP A O 1
ATOM 727 N N . GLU A 1 87 ? -7.221 -9.108 2.330 1.00 94.56 87 GLU A N 1
ATOM 728 C CA . GLU A 1 87 ? -6.289 -10.078 2.922 1.00 94.56 87 GLU A CA 1
ATOM 729 C C . GLU A 1 87 ? -5.097 -9.397 3.619 1.00 94.56 87 GLU A C 1
ATOM 731 O O . GLU A 1 87 ? -4.513 -9.954 4.548 1.00 94.56 87 GLU A O 1
ATOM 736 N N . ILE A 1 88 ? -4.709 -8.195 3.174 1.00 94.50 88 ILE A N 1
ATOM 737 C CA . ILE A 1 88 ? -3.563 -7.448 3.721 1.00 94.50 88 ILE A CA 1
ATOM 738 C C . ILE A 1 88 ? -3.970 -6.619 4.950 1.00 94.50 88 ILE A C 1
ATOM 740 O O . ILE A 1 88 ? -3.186 -6.474 5.899 1.00 94.50 88 ILE A O 1
ATOM 744 N N . TYR A 1 89 ? -5.179 -6.052 4.925 1.00 94.12 89 TYR A N 1
ATOM 745 C CA . TYR A 1 89 ? -5.697 -5.137 5.944 1.00 94.12 89 TYR A CA 1
ATOM 746 C C . TYR A 1 89 ? -6.879 -5.732 6.712 1.00 94.12 89 TYR A C 1
ATOM 748 O O . TYR A 1 89 ? -7.700 -6.453 6.164 1.00 94.12 89 TYR A O 1
ATOM 756 N N . ASP A 1 90 ? -7.013 -5.368 7.988 1.00 93.69 90 ASP A N 1
ATOM 757 C CA . ASP A 1 90 ? -8.109 -5.827 8.849 1.00 93.69 90 ASP A CA 1
ATOM 758 C C . ASP A 1 90 ? -9.435 -5.134 8.470 1.00 93.69 90 ASP A C 1
ATOM 760 O O . ASP A 1 90 ? -9.763 -4.051 8.967 1.00 93.69 90 ASP A O 1
ATOM 764 N N . HIS A 1 91 ? -10.187 -5.755 7.556 1.00 95.81 91 HIS A N 1
ATOM 765 C CA . HIS A 1 91 ? -11.462 -5.234 7.049 1.00 95.81 91 HIS A CA 1
ATOM 766 C C . HIS A 1 91 ? -12.520 -5.087 8.153 1.00 95.81 91 HIS A C 1
ATOM 768 O O . HIS A 1 91 ? -13.296 -4.132 8.148 1.00 95.81 91 HIS A O 1
ATOM 774 N N . SER A 1 92 ? -12.531 -5.996 9.132 1.00 95.56 92 SER A N 1
ATOM 775 C CA . SER A 1 92 ? -13.481 -5.954 10.250 1.00 95.56 92 SER A CA 1
ATOM 776 C C . SER A 1 92 ? -13.233 -4.732 11.133 1.00 95.56 92 SER A C 1
ATOM 778 O O . SER A 1 92 ? -14.143 -3.933 11.362 1.00 95.56 92 SER A O 1
ATOM 780 N N . TRP A 1 93 ? -11.980 -4.516 11.549 1.00 94.56 93 TRP A N 1
ATOM 781 C CA . TRP A 1 93 ? -11.593 -3.322 12.304 1.00 94.56 93 TRP A CA 1
ATOM 782 C C . TRP A 1 93 ? -11.930 -2.030 11.554 1.00 94.56 93 TRP A C 1
ATOM 784 O O . TRP A 1 93 ? -12.431 -1.076 12.153 1.00 94.56 93 TRP A O 1
ATOM 794 N N . TYR A 1 94 ? -11.695 -2.011 10.241 1.00 95.75 94 TYR A N 1
ATOM 795 C CA . TYR A 1 94 ? -12.024 -0.870 9.397 1.00 95.75 94 TYR A CA 1
ATOM 796 C C . TYR A 1 94 ? -13.530 -0.574 9.379 1.00 95.75 94 TYR A C 1
ATOM 798 O O . TYR A 1 94 ? -13.930 0.572 9.598 1.00 95.75 94 TYR A O 1
ATOM 806 N N . ASN A 1 95 ? -14.369 -1.593 9.189 1.00 96.00 95 ASN A N 1
ATOM 807 C CA . ASN A 1 95 ? -15.823 -1.426 9.142 1.00 96.00 95 ASN A CA 1
ATOM 808 C C . ASN A 1 95 ? -16.404 -0.978 10.485 1.00 96.00 95 ASN A C 1
ATOM 810 O O . ASN A 1 95 ? -17.226 -0.064 10.504 1.00 96.00 95 ASN A O 1
ATOM 814 N N . VAL A 1 96 ? -15.897 -1.506 11.606 1.00 96.12 96 VAL A N 1
ATOM 815 C CA . VAL A 1 96 ? -16.288 -1.049 12.952 1.00 96.12 96 VAL A CA 1
ATOM 816 C C . VAL A 1 96 ? -16.052 0.456 13.121 1.00 96.12 96 VAL A C 1
ATOM 818 O O . VAL A 1 96 ? -16.906 1.166 13.657 1.00 96.12 96 VAL A O 1
ATOM 821 N N . LEU A 1 97 ? -14.914 0.976 12.646 1.00 94.81 97 LEU A N 1
ATOM 822 C CA . LEU A 1 97 ? -14.644 2.416 12.685 1.00 94.81 97 LEU A CA 1
ATOM 823 C C . LEU A 1 97 ? -15.576 3.198 11.760 1.00 94.81 97 LEU A C 1
ATOM 825 O O . LEU A 1 97 ? -16.070 4.260 12.143 1.00 94.81 97 LEU A O 1
ATOM 829 N N . ARG A 1 98 ? -15.838 2.685 10.555 1.00 96.25 98 ARG A N 1
ATOM 830 C CA . ARG A 1 98 ? -16.741 3.352 9.613 1.00 96.25 98 ARG A CA 1
ATOM 831 C C . ARG A 1 98 ? -18.160 3.459 10.148 1.00 96.25 98 ARG A C 1
ATOM 833 O O . ARG A 1 98 ? -18.767 4.515 9.979 1.00 96.25 98 ARG A O 1
ATOM 840 N N . ASP A 1 99 ? -18.662 2.424 10.810 1.00 96.81 99 ASP A N 1
ATOM 841 C CA . ASP A 1 99 ? -19.984 2.440 11.434 1.00 96.81 99 ASP A CA 1
ATOM 842 C C . ASP A 1 99 ? -20.034 3.423 12.601 1.00 96.81 99 ASP A C 1
ATOM 844 O O . ASP A 1 99 ? -20.905 4.293 12.636 1.00 96.81 99 ASP A O 1
ATOM 848 N N . LYS A 1 100 ? -19.047 3.360 13.505 1.00 96.75 100 LYS A N 1
ATOM 849 C CA . LYS A 1 100 ? -18.958 4.246 14.676 1.00 96.75 100 LYS A CA 1
ATOM 850 C C . LYS A 1 100 ? -18.998 5.731 14.307 1.00 96.75 100 LYS A C 1
ATOM 852 O O . LYS A 1 100 ? -19.579 6.526 15.041 1.00 96.75 100 LYS A O 1
ATOM 857 N N . TYR A 1 101 ? -18.362 6.102 13.198 1.00 95.88 101 TYR A N 1
ATOM 858 C CA . TYR A 1 101 ? -18.251 7.491 12.749 1.00 95.88 101 TYR A CA 1
ATOM 859 C C . TYR A 1 101 ? -19.141 7.820 11.542 1.00 95.88 101 TYR A C 1
ATOM 861 O O . TYR A 1 101 ? -18.942 8.853 10.906 1.00 95.88 101 TYR A O 1
ATOM 869 N N . PHE A 1 102 ? -20.114 6.963 11.209 1.00 95.75 102 PHE A N 1
ATOM 870 C CA . PHE A 1 102 ? -21.041 7.145 10.080 1.00 95.75 102 PHE A CA 1
ATOM 871 C C . PHE A 1 102 ? -20.356 7.365 8.714 1.00 95.75 102 PHE A C 1
ATOM 873 O O . PHE A 1 102 ? -20.952 7.903 7.777 1.00 95.75 102 PHE A O 1
ATOM 880 N N . ALA A 1 103 ? -19.112 6.904 8.561 1.00 96.50 103 ALA A N 1
ATOM 881 C CA . ALA A 1 103 ? -18.314 7.089 7.353 1.00 96.50 103 ALA A CA 1
ATOM 882 C C . ALA A 1 103 ? -18.873 6.310 6.154 1.00 96.50 103 ALA A C 1
ATOM 884 O O . ALA A 1 103 ? -18.627 6.697 5.015 1.00 96.50 103 ALA A O 1
ATOM 885 N N . ASN A 1 104 ? -19.674 5.267 6.400 1.00 93.56 104 ASN A N 1
ATOM 886 C CA . ASN A 1 104 ? -20.318 4.460 5.360 1.00 93.56 104 ASN A CA 1
ATOM 887 C C . ASN A 1 104 ? -21.237 5.252 4.422 1.00 93.56 104 ASN A C 1
ATOM 889 O O . ASN A 1 104 ? -21.423 4.845 3.280 1.00 93.56 104 ASN A O 1
ATOM 893 N N . LYS A 1 105 ? -21.786 6.383 4.879 1.00 90.12 105 LYS A N 1
ATOM 894 C CA . LYS A 1 105 ? -22.687 7.230 4.080 1.00 90.12 105 LYS A CA 1
ATOM 895 C C . LYS A 1 105 ? -21.992 8.436 3.452 1.00 90.12 105 LYS A C 1
ATOM 897 O O . LYS A 1 105 ? -22.498 8.990 2.485 1.00 90.12 105 LYS A O 1
ATOM 902 N N . VAL A 1 106 ? -20.873 8.863 4.036 1.00 93.00 106 VAL A N 1
ATOM 903 C CA . VAL A 1 106 ? -20.228 10.145 3.716 1.00 93.00 106 VAL A CA 1
ATOM 904 C C . VAL A 1 106 ? -18.984 9.954 2.854 1.00 93.00 106 VAL A C 1
ATOM 906 O O . VAL A 1 106 ? -18.709 10.775 1.983 1.00 93.00 106 VAL A O 1
ATOM 909 N N . PHE A 1 107 ? -18.231 8.875 3.076 1.00 94.94 107 PHE A N 1
ATOM 910 C CA . PHE A 1 107 ? -16.939 8.659 2.433 1.00 94.94 107 PHE A CA 1
ATOM 911 C C . PHE A 1 107 ? -16.908 7.352 1.640 1.00 94.94 107 PHE A C 1
ATOM 913 O O . PHE A 1 107 ? -17.444 6.337 2.101 1.00 94.94 107 PHE A O 1
ATOM 920 N N . PRO A 1 108 ? -16.213 7.330 0.486 1.00 94.12 108 PRO A N 1
ATOM 921 C CA . PRO A 1 108 ? -15.959 6.081 -0.214 1.00 94.12 108 PRO A CA 1
ATOM 922 C C . PRO A 1 108 ? -15.170 5.109 0.670 1.00 94.12 108 PRO A C 1
ATOM 924 O O . PRO A 1 108 ? -14.531 5.480 1.663 1.00 94.12 108 PRO A O 1
ATOM 927 N N . ASP A 1 109 ? -15.226 3.838 0.303 1.00 94.69 109 ASP A N 1
ATOM 928 C CA . ASP A 1 109 ? -14.338 2.827 0.855 1.00 94.69 109 ASP A CA 1
ATOM 929 C C . ASP A 1 109 ? -12.873 3.148 0.501 1.00 94.69 109 ASP A C 1
ATOM 931 O O . ASP A 1 109 ? -12.581 3.701 -0.565 1.00 94.69 109 ASP A O 1
ATOM 935 N N . ILE A 1 110 ? -11.932 2.823 1.391 1.00 95.19 110 ILE A N 1
ATOM 936 C CA . ILE A 1 110 ? -10.512 3.121 1.167 1.00 95.19 110 ILE A CA 1
ATOM 937 C C . ILE A 1 110 ? -9.965 2.381 -0.052 1.00 95.19 110 ILE A C 1
ATOM 939 O O . ILE A 1 110 ? -9.176 2.970 -0.788 1.00 95.19 110 ILE A O 1
ATOM 943 N N . TYR A 1 111 ? -10.416 1.151 -0.318 1.00 95.56 111 TYR A N 1
ATOM 944 C CA . TYR A 1 111 ? -10.057 0.426 -1.532 1.00 95.56 111 TYR A CA 1
ATOM 945 C C . TYR A 1 111 ? -10.540 1.181 -2.770 1.00 95.56 111 TYR A C 1
ATOM 947 O O . TYR A 1 111 ? -9.776 1.387 -3.711 1.00 95.56 111 TYR A O 1
ATOM 955 N N . ASP A 1 112 ? -11.787 1.657 -2.756 1.00 94.31 112 ASP A N 1
ATOM 956 C CA . ASP A 1 112 ? -12.345 2.414 -3.879 1.00 94.31 112 ASP A CA 1
ATOM 957 C C . ASP A 1 112 ? -11.622 3.741 -4.116 1.00 94.31 112 ASP A C 1
ATOM 959 O O . ASP A 1 112 ? -11.547 4.194 -5.256 1.00 94.31 112 ASP A O 1
ATOM 963 N N . LYS A 1 113 ? -11.036 4.327 -3.067 1.00 92.94 113 LYS A N 1
ATOM 964 C CA . LYS A 1 113 ? -10.206 5.529 -3.171 1.00 92.94 113 LYS A CA 1
ATOM 965 C C . LYS A 1 113 ? -8.849 5.271 -3.835 1.00 92.94 113 LYS A C 1
ATOM 967 O O . LYS A 1 113 ? -8.336 6.168 -4.499 1.00 92.94 113 LYS A O 1
ATOM 972 N N . VAL A 1 114 ? -8.237 4.106 -3.615 1.00 93.81 114 VAL A N 1
ATOM 973 C CA . VAL A 1 114 ? -6.840 3.847 -4.024 1.00 93.81 114 VAL A CA 1
ATOM 974 C C . VAL A 1 114 ? -6.703 2.948 -5.246 1.00 93.81 114 VAL A C 1
ATOM 976 O O . VAL A 1 114 ? -5.640 2.939 -5.870 1.00 93.81 114 VAL A O 1
ATOM 979 N N . LYS A 1 115 ? -7.732 2.169 -5.591 1.00 93.94 115 LYS A N 1
ATOM 980 C CA . LYS A 1 115 ? -7.687 1.281 -6.755 1.00 93.94 115 LYS A CA 1
ATOM 981 C C . LYS A 1 115 ? -7.506 2.086 -8.042 1.00 93.94 115 LYS A C 1
ATOM 983 O O . LYS A 1 115 ? -8.066 3.171 -8.197 1.00 93.94 115 LYS A O 1
ATOM 988 N N . VAL A 1 116 ? -6.783 1.526 -9.007 1.00 87.62 116 VAL A N 1
ATOM 989 C CA . VAL A 1 116 ? -6.759 2.096 -10.361 1.00 87.62 116 VAL A CA 1
ATOM 990 C C . VAL A 1 116 ? -8.134 1.946 -11.009 1.00 87.62 116 VAL A C 1
ATOM 992 O O . VAL A 1 116 ? -8.618 0.833 -11.200 1.00 87.62 116 VAL A O 1
ATOM 995 N N . THR A 1 117 ? -8.757 3.068 -11.370 1.00 76.38 117 THR A N 1
ATOM 996 C CA . THR A 1 117 ? -10.053 3.115 -12.068 1.00 76.38 117 THR A CA 1
ATOM 997 C C . THR A 1 117 ? -9.916 3.359 -13.572 1.00 76.38 117 THR A C 1
ATOM 999 O O . THR A 1 117 ? -10.760 2.901 -14.341 1.00 76.38 117 THR A O 1
ATOM 1002 N N . GLU A 1 118 ? -8.847 4.022 -14.025 1.00 66.81 118 GLU A N 1
ATOM 1003 C CA . GLU A 1 118 ? -8.655 4.358 -15.438 1.00 66.81 118 GLU A CA 1
ATOM 1004 C C . GLU A 1 118 ? -7.721 3.383 -16.171 1.00 66.81 118 GLU A C 1
ATOM 1006 O O . GLU A 1 118 ? -6.557 3.184 -15.812 1.00 66.81 118 GLU A O 1
ATOM 1011 N N . LYS A 1 119 ? -8.214 2.826 -17.285 1.00 57.22 119 LYS A N 1
ATOM 1012 C CA . LYS A 1 119 ? -7.358 2.251 -18.328 1.00 57.22 119 LYS A CA 1
ATOM 1013 C C . LYS A 1 119 ? -6.650 3.408 -19.030 1.00 57.22 119 LYS A C 1
ATOM 1015 O O . LYS A 1 119 ? -7.304 4.175 -19.736 1.00 57.22 119 LYS A O 1
ATOM 1020 N N . TYR A 1 120 ? -5.334 3.528 -18.869 1.00 60.09 120 TYR A N 1
ATOM 1021 C CA . TYR A 1 120 ? -4.536 4.489 -19.632 1.00 60.09 120 TYR A CA 1
ATOM 1022 C C . TYR A 1 120 ? -4.788 4.289 -21.133 1.00 60.09 120 TYR A C 1
ATOM 1024 O O . TYR A 1 120 ? -4.445 3.246 -21.693 1.00 60.09 120 TYR A O 1
ATOM 1032 N N . LYS A 1 121 ? -5.400 5.282 -21.786 1.00 62.16 121 LYS A N 1
ATOM 1033 C CA . LYS A 1 121 ? -5.501 5.339 -23.246 1.00 62.16 121 LYS A CA 1
ATOM 1034 C C . LYS A 1 121 ? -4.318 6.165 -23.752 1.00 62.16 121 LYS 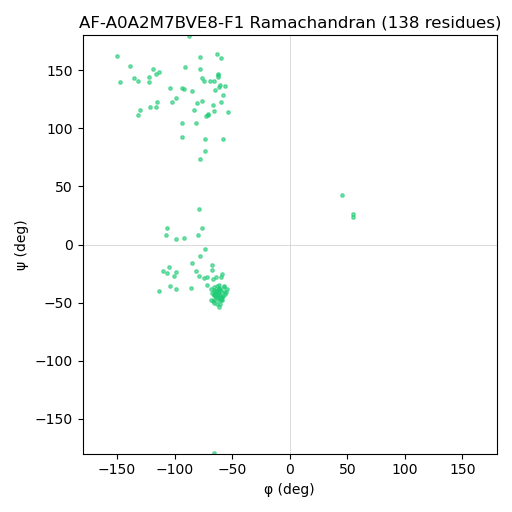A C 1
ATOM 1036 O O . LYS A 1 121 ? -4.340 7.386 -23.588 1.00 62.16 121 LYS A O 1
ATOM 1041 N N . PRO A 1 122 ? -3.269 5.547 -24.325 1.00 63.38 122 PRO A N 1
ATOM 1042 C CA . PRO A 1 122 ? -2.163 6.307 -24.888 1.00 63.38 122 PRO A CA 1
ATOM 1043 C C . PRO A 1 122 ? -2.690 7.264 -25.961 1.00 63.38 122 PRO A C 1
ATOM 1045 O O . PRO A 1 122 ? -3.409 6.857 -26.874 1.00 63.38 122 PRO A O 1
ATOM 1048 N N . SER A 1 123 ? -2.335 8.545 -25.857 1.00 71.69 123 SER A N 1
ATOM 1049 C CA . SER A 1 123 ? -2.660 9.516 -26.901 1.00 71.69 123 SER A CA 1
ATOM 1050 C C . SER A 1 123 ? -1.775 9.258 -28.117 1.00 71.69 123 SER A C 1
ATOM 1052 O O . SER A 1 123 ? -0.566 9.500 -28.088 1.00 71.69 123 SER A O 1
ATOM 1054 N N . VAL A 1 124 ? -2.392 8.778 -29.196 1.00 75.38 124 VAL A N 1
ATOM 1055 C CA . VAL A 1 124 ? -1.740 8.521 -30.491 1.00 75.38 124 VAL A CA 1
ATOM 1056 C C . VAL A 1 124 ? -1.078 9.783 -31.044 1.00 75.38 124 VAL A C 1
ATOM 1058 O O . VAL A 1 124 ? 0.026 9.723 -31.577 1.00 75.38 124 VAL A O 1
ATOM 1061 N N . ILE A 1 125 ? -1.714 10.939 -30.835 1.00 76.44 125 ILE A N 1
ATOM 1062 C CA . ILE A 1 125 ? -1.206 12.248 -31.249 1.00 76.44 125 ILE A CA 1
ATOM 1063 C C . ILE A 1 125 ? 0.099 12.558 -30.508 1.00 76.44 125 ILE A C 1
ATOM 1065 O O . ILE A 1 125 ? 1.109 12.839 -31.144 1.00 76.44 125 ILE A O 1
ATOM 1069 N N . VAL A 1 126 ? 0.125 12.434 -29.177 1.00 75.44 126 VAL A N 1
ATOM 1070 C CA . VAL A 1 126 ? 1.349 12.667 -28.384 1.00 75.44 126 VAL A CA 1
ATOM 1071 C C . VAL A 1 126 ? 2.461 11.685 -28.771 1.00 75.44 126 VAL A C 1
ATOM 1073 O O . VAL A 1 126 ? 3.622 12.082 -28.857 1.00 75.44 126 VAL A O 1
ATOM 1076 N N . GLY A 1 127 ? 2.113 10.426 -29.056 1.00 74.69 127 GLY A N 1
ATOM 1077 C CA . GLY A 1 127 ? 3.055 9.427 -29.567 1.00 74.69 127 GLY A CA 1
ATOM 1078 C C . GLY A 1 127 ? 3.702 9.844 -30.892 1.00 74.69 127 GLY A C 1
ATOM 1079 O O . GLY A 1 127 ? 4.927 9.819 -31.006 1.00 74.69 127 GLY A O 1
ATOM 1080 N N . LEU A 1 128 ? 2.898 10.302 -31.856 1.00 81.12 128 LEU A N 1
ATOM 1081 C CA . LEU A 1 128 ? 3.363 10.815 -33.150 1.00 81.12 128 LEU A CA 1
ATOM 1082 C C . LEU A 1 128 ? 4.244 12.062 -32.995 1.00 81.12 128 LEU A C 1
ATOM 1084 O O . LEU A 1 128 ? 5.324 12.125 -33.578 1.00 81.12 128 LEU A O 1
ATOM 1088 N N . TRP A 1 129 ? 3.839 13.024 -32.164 1.00 78.25 129 TRP A N 1
ATOM 1089 C CA . TRP A 1 129 ? 4.631 14.231 -31.898 1.00 78.25 129 TRP A CA 1
ATOM 1090 C C . TRP A 1 129 ? 5.980 13.920 -31.245 1.00 78.25 129 TRP A C 1
ATOM 1092 O O . TRP A 1 129 ? 6.996 14.503 -31.626 1.00 78.25 129 TRP A O 1
ATOM 1102 N N . ASN A 1 130 ? 6.019 12.985 -30.294 1.00 77.00 130 ASN A N 1
ATOM 1103 C CA . ASN A 1 130 ? 7.266 12.554 -29.665 1.00 77.00 130 ASN A CA 1
ATOM 1104 C C . ASN A 1 130 ? 8.166 11.792 -30.642 1.00 77.00 130 ASN A C 1
ATOM 1106 O O . ASN A 1 130 ? 9.373 12.014 -30.630 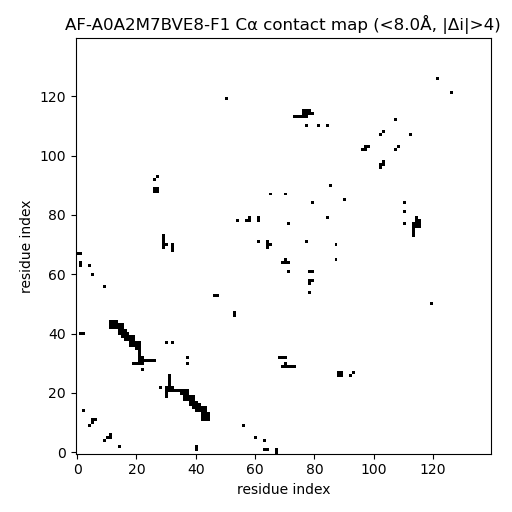1.00 77.00 130 ASN A O 1
ATOM 1110 N N . ALA A 1 131 ? 7.605 10.952 -31.516 1.00 75.69 131 ALA A N 1
AT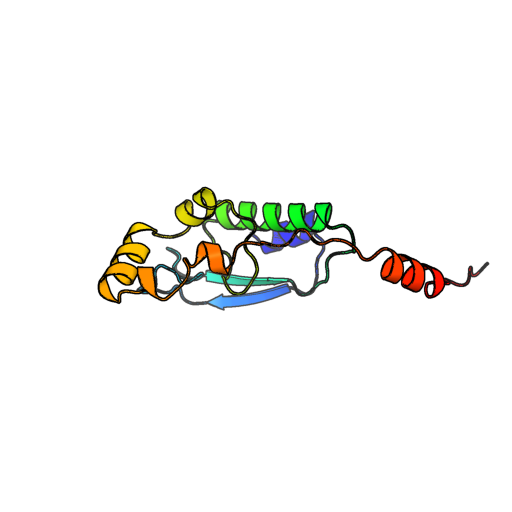OM 1111 C CA . ALA A 1 131 ? 8.366 10.266 -32.560 1.00 75.69 131 ALA A CA 1
ATOM 1112 C C . ALA A 1 131 ? 8.988 11.260 -33.557 1.00 75.69 131 ALA A C 1
ATOM 1114 O O . ALA A 1 131 ? 10.171 11.158 -33.873 1.00 75.69 131 ALA A O 1
ATOM 1115 N N . LEU A 1 132 ? 8.224 12.274 -33.978 1.00 81.56 132 LEU A N 1
ATOM 1116 C CA . LEU A 1 132 ? 8.700 13.343 -34.861 1.00 81.56 132 LEU A CA 1
ATOM 1117 C C . LEU A 1 132 ? 9.772 14.222 -34.197 1.00 81.56 132 LEU A C 1
ATOM 1119 O O . LEU A 1 132 ? 10.722 14.639 -34.860 1.00 81.56 132 LEU A O 1
ATOM 1123 N N . ARG A 1 133 ? 9.655 14.480 -32.887 1.00 77.88 133 ARG A N 1
ATOM 1124 C CA . ARG A 1 133 ? 10.672 15.200 -32.097 1.00 77.88 133 ARG A CA 1
ATOM 1125 C C . ARG A 1 133 ? 11.915 14.364 -31.797 1.00 77.88 133 ARG A C 1
ATOM 1127 O O . ARG A 1 133 ? 12.995 14.926 -31.656 1.00 77.88 133 ARG A O 1
ATOM 1134 N N . SER A 1 134 ? 11.788 13.043 -31.713 1.00 67.06 134 SER A N 1
ATOM 1135 C CA . SER A 1 134 ? 12.856 12.110 -31.340 1.00 67.06 134 SER A CA 1
ATOM 1136 C C . SER A 1 134 ? 13.832 11.807 -32.488 1.00 67.06 134 SER A C 1
ATOM 1138 O O . SER A 1 134 ? 14.392 10.710 -32.526 1.00 67.06 134 SER A O 1
ATOM 1140 N N . LYS A 1 135 ? 14.084 12.740 -33.419 1.00 57.41 135 LYS A N 1
ATOM 1141 C CA . LYS A 1 135 ? 15.170 12.588 -34.403 1.00 57.41 135 LYS A CA 1
ATOM 1142 C C . LYS A 1 135 ? 16.506 12.410 -33.665 1.00 57.41 135 LYS A C 1
ATOM 1144 O O . LYS A 1 135 ? 17.199 13.378 -33.369 1.00 57.41 135 LYS A O 1
ATOM 1149 N N . LYS A 1 136 ? 16.885 11.162 -33.377 1.00 58.22 136 LYS A N 1
ATOM 1150 C CA . LYS A 1 136 ? 18.278 10.784 -33.172 1.00 58.22 136 LYS A CA 1
ATOM 1151 C C . LYS A 1 136 ? 18.953 10.992 -34.521 1.00 58.22 136 LYS A C 1
ATOM 1153 O O . LYS A 1 136 ? 18.585 10.347 -35.499 1.00 58.22 136 LYS A O 1
ATOM 1158 N N . ILE A 1 137 ? 19.887 11.933 -34.569 1.00 52.94 137 ILE A N 1
ATOM 1159 C CA . ILE A 1 137 ? 20.834 12.073 -35.673 1.00 52.94 137 ILE A CA 1
ATOM 1160 C C . ILE A 1 137 ? 21.616 10.751 -35.731 1.00 52.94 137 ILE A C 1
ATOM 1162 O O . ILE A 1 137 ? 22.177 10.363 -34.702 1.00 52.94 137 ILE A O 1
ATOM 1166 N N . PRO A 1 138 ? 21.627 10.021 -36.858 1.00 44.53 138 PRO A N 1
ATOM 1167 C CA . PRO A 1 138 ? 22.508 8.876 -36.996 1.00 44.53 138 PRO A CA 1
ATOM 1168 C C . PRO A 1 138 ? 23.929 9.430 -37.119 1.00 44.53 138 PRO A C 1
ATOM 1170 O O . PRO A 1 138 ? 24.242 10.128 -38.080 1.00 44.53 138 PRO A O 1
ATOM 1173 N N . ILE A 1 139 ? 24.762 9.193 -36.108 1.00 48.44 139 ILE A N 1
ATOM 1174 C CA . ILE A 1 139 ? 26.202 9.423 -36.216 1.00 48.44 139 ILE A CA 1
ATOM 1175 C C . ILE A 1 139 ? 26.762 8.167 -36.885 1.00 48.44 139 ILE A C 1
ATOM 1177 O O . ILE A 1 139 ? 26.591 7.070 -36.351 1.00 48.44 139 ILE A O 1
ATOM 1181 N N . SER A 1 140 ? 27.315 8.355 -38.085 1.00 48.66 140 SER A N 1
ATOM 1182 C CA . SER A 1 140 ? 28.149 7.390 -38.810 1.00 48.66 140 SER A CA 1
ATOM 1183 C C . SER A 1 140 ? 29.412 7.055 -38.033 1.00 48.66 140 SER A C 1
ATOM 1185 O O . SER A 1 140 ? 30.000 8.026 -37.502 1.00 48.66 140 SER A O 1
#

Mean predicted aligned error: 7.79 Å

Nearest PDB structures (foldseek):
  2xzw-assembly2_F  TM=4.402E-01  e=9.516E+00  Synechococcus elongatus PCC 7942 = FACHB-805

Foldseek 3Di:
DLVVVCVVPVVFDDKDWDKDAADPPPQPAQRVFPDRIDIDIDTDDDDDPDPVVVLVVLVVSCVVCVVVLGGDGQVAADSDDPVRVCVNGPVVVVVVVCVVVVVVVPDDDSNVVRHDPDDDDDDPVVVVVVVVVPPPPDDD

Organism: NCBI:txid1974808

Sequence (140 aa):
MLSSFIDDTLHKYPLWLCPLLPAKNDKLSPNCINSNLTMNVGIYKKFGHNYLHFLQANRDIEHKVRELRGRKVLYAHAYYTRDEFWEIYDHSWYNVLRDKYFANKVFPDIYDKVKVTEKYKPSVIVGLWNALRSKKIPIS

InterPro domains:
  IPR040165 Delta(24)-sterol reductase [PTHR10801] (5-119)

pLDDT: mean 88.34, std 11.26, range [44.53, 96.81]